Protein AF-A0A934YD32-F1 (afdb_monomer)

pLDDT: mean 80.57, std 15.33, range [39.28, 95.81]

Sequence (82 aa):
MEAEQINGVIKNDYLLNKQIKTIEQLNMELRKIQYLINEQKPVASLNYMTPVAFENYISGLERTRQAITKCYDFNKKGVVEA

Secondary structure (DSSP, 8-state):
-HHHHHHHHIIIIIITT----SHHHHHHHHHHHHHIIIII--BGGGTTB-HHHHHHHHHTS-GGGS-------TT-------

Mean predicted aligned error: 10.71 Å

Solvent-accessible surface area (backbone atoms only — not comparable to full-atom values): 5189 Å² total; per-residue (Å²): 113,69,69,59,55,52,51,48,50,48,44,63,78,70,41,64,88,52,93,65,87,48,71,68,52,46,55,52,49,50,52,51,50,52,47,42,52,36,72,66,41,55,35,72,92,56,77,56,28,18,58,53,57,43,52,56,53,56,72,71,47,70,73,90,74,61,77,87,69,88,77,84,68,88,80,66,75,76,83,78,79,130

Foldseek 3Di:
DVVVVVVVCCCPPQVVPPPDDDPVSVVVSVVVVVCCQQPPAQDVVLVRDHVVRSVVVVVPDDPPPDDPDDDDDPPPPDPPDD

Radius of gyration: 18.12 Å; Cα contacts (8 Å, |Δi|>4): 33; chains: 1; bounding box: 48×37×35 Å

Structure (mmCIF, N/CA/C/O backbone):
data_AF-A0A934YD32-F1
#
_entry.id   AF-A0A934YD32-F1
#
loop_
_atom_site.group_PDB
_atom_site.id
_atom_site.type_symbol
_atom_site.label_atom_id
_atom_site.label_alt_id
_atom_site.label_comp_id
_atom_site.label_asym_id
_atom_site.label_entity_id
_atom_site.label_seq_id
_atom_site.pdbx_PDB_ins_code
_atom_site.Cartn_x
_atom_site.Cartn_y
_atom_site.Cartn_z
_atom_site.occupancy
_atom_site.B_iso_or_equiv
_atom_site.auth_seq_id
_atom_site.auth_comp_id
_atom_site.auth_asym_id
_atom_site.auth_atom_id
_atom_site.pdbx_PDB_model_num
ATOM 1 N N . MET A 1 1 ? 1.522 20.231 -0.448 1.00 52.56 1 MET A N 1
ATOM 2 C CA . MET A 1 1 ? 0.384 19.732 -1.255 1.00 52.56 1 MET A CA 1
ATOM 3 C C . MET A 1 1 ? 0.382 18.213 -1.360 1.00 52.56 1 MET A C 1
ATOM 5 O O . MET A 1 1 ? -0.670 17.628 -1.160 1.00 52.56 1 MET A O 1
ATOM 9 N N . GLU A 1 2 ? 1.529 17.570 -1.589 1.00 71.19 2 GLU A N 1
ATOM 10 C CA . GLU A 1 2 ? 1.622 16.112 -1.807 1.00 71.19 2 GLU A CA 1
ATOM 11 C C . GLU A 1 2 ? 1.035 15.255 -0.672 1.00 71.19 2 GLU A C 1
ATOM 13 O O . GLU A 1 2 ? 0.290 14.314 -0.933 1.00 71.19 2 GLU A O 1
ATOM 18 N N . ALA A 1 3 ? 1.280 15.623 0.591 1.00 78.12 3 ALA A N 1
ATOM 19 C CA . ALA A 1 3 ? 0.741 14.892 1.742 1.00 78.12 3 ALA A CA 1
ATOM 20 C C . ALA A 1 3 ? -0.799 14.903 1.803 1.00 78.12 3 ALA A C 1
ATOM 22 O O . ALA A 1 3 ? -1.410 13.904 2.172 1.00 78.12 3 ALA A O 1
ATOM 23 N N . GLU A 1 4 ? -1.435 16.010 1.413 1.00 83.06 4 GLU A N 1
ATOM 24 C CA . GLU A 1 4 ? -2.896 16.129 1.446 1.00 83.06 4 GLU A CA 1
ATOM 25 C C . GLU A 1 4 ? -3.543 15.261 0.366 1.00 83.06 4 GLU A C 1
ATOM 27 O O . GLU A 1 4 ? -4.533 14.576 0.613 1.00 83.06 4 GLU A O 1
ATOM 32 N N . GLN A 1 5 ? -2.930 15.217 -0.818 1.00 85.62 5 GLN A N 1
ATOM 33 C CA . GLN A 1 5 ? -3.389 14.369 -1.910 1.00 85.62 5 GLN A CA 1
ATOM 34 C C . GLN A 1 5 ? -3.274 12.882 -1.555 1.00 85.62 5 GLN A C 1
ATOM 36 O O . GLN A 1 5 ? -4.224 12.126 -1.758 1.00 85.62 5 GLN A O 1
ATOM 41 N N . ILE A 1 6 ? -2.148 12.472 -0.962 1.00 84.25 6 ILE A N 1
ATOM 42 C CA . ILE A 1 6 ? -1.948 11.099 -0.478 1.00 84.25 6 ILE A CA 1
ATOM 43 C C . ILE A 1 6 ? -2.98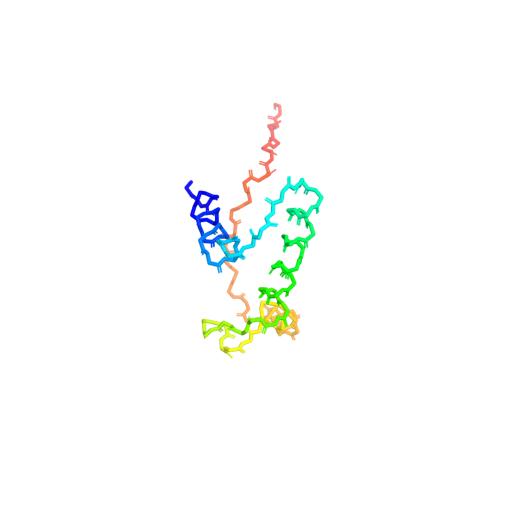8 10.753 0.593 1.00 84.25 6 ILE A C 1
ATOM 45 O O . ILE A 1 6 ? -3.617 9.696 0.527 1.00 84.25 6 ILE A O 1
ATOM 49 N N . ASN A 1 7 ? -3.230 11.658 1.544 1.00 85.69 7 ASN A N 1
ATOM 50 C CA . ASN A 1 7 ? -4.257 11.468 2.566 1.00 85.69 7 ASN A CA 1
ATOM 51 C C . ASN A 1 7 ? -5.657 11.318 1.959 1.00 85.69 7 ASN A C 1
ATOM 53 O O . ASN A 1 7 ? -6.429 10.479 2.424 1.00 85.69 7 ASN A O 1
ATOM 57 N N . GLY A 1 8 ? -5.978 12.095 0.922 1.00 88.44 8 GLY A N 1
ATOM 58 C CA . GLY A 1 8 ? -7.229 11.975 0.177 1.00 88.44 8 GLY A CA 1
ATOM 59 C C . GLY A 1 8 ? -7.404 10.589 -0.445 1.00 88.44 8 GLY A C 1
ATOM 60 O O . GLY A 1 8 ? -8.428 9.946 -0.222 1.00 88.44 8 GLY A O 1
ATOM 61 N N . VAL A 1 9 ? -6.383 10.090 -1.148 1.00 89.38 9 VAL A N 1
ATOM 62 C CA . VAL A 1 9 ? -6.396 8.750 -1.766 1.00 89.38 9 VAL A CA 1
ATOM 63 C C . VAL A 1 9 ? -6.557 7.655 -0.710 1.00 89.38 9 VAL A C 1
ATOM 65 O O . VAL A 1 9 ? -7.416 6.786 -0.841 1.00 89.38 9 VAL A O 1
ATOM 68 N N . ILE A 1 10 ? -5.778 7.703 0.375 1.00 88.56 10 ILE A N 1
ATOM 69 C CA . ILE A 1 10 ? -5.838 6.682 1.433 1.00 88.56 10 ILE A CA 1
ATOM 70 C C . ILE A 1 10 ? -7.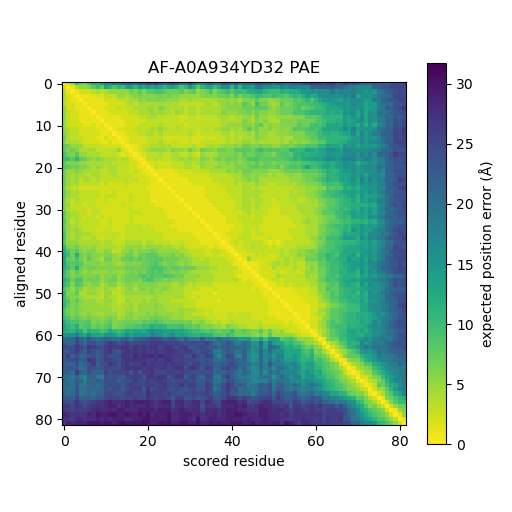231 6.643 2.072 1.00 88.56 10 ILE A C 1
ATOM 72 O O . ILE A 1 10 ? -7.802 5.564 2.254 1.00 88.56 10 ILE A O 1
ATOM 76 N N . LYS A 1 11 ? -7.802 7.809 2.394 1.00 88.69 11 LYS A N 1
ATOM 77 C CA . LYS A 1 11 ? -9.126 7.894 3.023 1.00 88.69 11 LYS A CA 1
ATOM 78 C C . LYS A 1 11 ? -10.232 7.394 2.095 1.00 88.69 11 LYS A C 1
ATOM 80 O O . LYS A 1 11 ? -11.044 6.578 2.525 1.00 88.69 11 LYS A O 1
ATOM 85 N N . ASN A 1 12 ? -10.241 7.845 0.844 1.00 91.88 12 ASN A N 1
ATOM 86 C CA . ASN A 1 12 ? -11.346 7.594 -0.081 1.00 91.88 12 ASN A CA 1
ATOM 87 C C . ASN A 1 12 ? -11.307 6.191 -0.694 1.00 91.88 12 ASN A C 1
ATOM 89 O O . ASN A 1 12 ? -12.341 5.536 -0.781 1.00 91.88 12 ASN A O 1
ATOM 93 N N . ASP A 1 13 ? -10.127 5.703 -1.070 1.00 88.81 13 ASP A N 1
ATOM 94 C CA . ASP A 1 13 ? -10.032 4.466 -1.852 1.00 88.81 13 ASP A CA 1
ATOM 95 C C . ASP A 1 13 ? -9.837 3.230 -0.967 1.00 88.81 13 ASP A C 1
ATOM 97 O O . ASP A 1 13 ? -10.236 2.124 -1.338 1.00 88.81 13 ASP A O 1
ATOM 101 N N . TYR A 1 14 ? -9.224 3.396 0.211 1.00 89.69 14 TYR A N 1
ATOM 102 C CA . TYR A 1 14 ? -8.794 2.268 1.043 1.00 89.69 14 TYR A CA 1
ATOM 103 C C . TYR A 1 14 ? -9.474 2.208 2.413 1.00 89.69 14 TYR A C 1
ATOM 105 O O . TYR A 1 14 ? -9.732 1.108 2.912 1.00 89.69 14 TYR A O 1
ATOM 113 N N . LEU A 1 15 ? -9.781 3.357 3.025 1.00 91.50 15 LEU A N 1
ATOM 114 C CA . LEU A 1 15 ? -10.390 3.415 4.360 1.00 91.50 15 LEU A CA 1
ATOM 115 C C . LEU A 1 15 ? -11.910 3.637 4.348 1.00 91.50 15 LEU A C 1
ATOM 117 O O . LEU A 1 15 ? -12.546 3.337 5.353 1.00 91.50 15 LEU A O 1
ATOM 121 N N . LEU A 1 16 ? -12.503 4.089 3.236 1.00 89.06 16 LEU A N 1
ATOM 122 C CA . LEU A 1 16 ? -13.922 4.473 3.149 1.00 89.06 16 LEU A CA 1
ATOM 123 C C . LEU A 1 16 ? -14.886 3.397 3.673 1.00 89.06 16 LEU A C 1
ATOM 125 O O . LEU A 1 16 ? -15.825 3.702 4.401 1.00 89.06 16 LEU A O 1
ATOM 129 N N . ASN A 1 17 ? -14.624 2.131 3.345 1.00 86.75 17 ASN A N 1
ATOM 130 C CA . ASN A 1 17 ? -15.480 1.003 3.725 1.00 86.75 17 ASN A CA 1
ATOM 131 C C . ASN A 1 17 ? -15.004 0.272 4.994 1.00 86.75 17 ASN A C 1
ATOM 133 O O . ASN A 1 17 ? -15.504 -0.807 5.319 1.00 86.75 17 ASN A O 1
ATOM 137 N N . LYS A 1 18 ? -14.011 0.810 5.711 1.00 85.94 18 LYS A N 1
ATOM 138 C CA . LYS A 1 18 ? -13.458 0.191 6.919 1.00 85.94 18 LYS A CA 1
ATOM 139 C C . LYS A 1 18 ? -14.154 0.765 8.151 1.00 85.94 18 LYS A C 1
ATOM 141 O O . LYS A 1 18 ? -14.068 1.956 8.426 1.00 85.94 18 LYS A O 1
ATOM 146 N N . GLN A 1 19 ? -14.811 -0.088 8.937 1.00 88.00 19 GLN A N 1
ATOM 147 C CA . GLN A 1 19 ? -15.368 0.312 10.235 1.00 88.00 19 GLN A CA 1
ATOM 148 C C . GLN A 1 19 ? -14.256 0.406 11.286 1.00 88.00 19 GLN A C 1
ATOM 150 O O . GLN A 1 19 ? -14.052 -0.511 12.079 1.00 88.00 19 GLN A O 1
ATOM 155 N N . ILE A 1 20 ? -13.523 1.515 11.273 1.00 90.75 20 ILE A N 1
ATOM 156 C CA . ILE A 1 20 ? -12.427 1.781 12.206 1.00 90.75 20 ILE A CA 1
ATOM 157 C C . ILE A 1 20 ? -12.975 2.570 13.392 1.00 90.75 20 ILE A C 1
ATOM 159 O O . ILE A 1 20 ? -13.524 3.655 13.220 1.00 90.75 20 ILE A O 1
ATOM 163 N N . LYS A 1 21 ? -12.835 2.016 14.597 1.00 93.44 21 LYS A N 1
ATOM 164 C CA . LYS A 1 21 ? -13.344 2.614 15.842 1.00 93.44 21 LYS A CA 1
ATOM 165 C C . LYS A 1 21 ? -12.236 2.985 16.825 1.00 93.44 21 LYS A C 1
ATOM 167 O O . LYS A 1 21 ? -12.490 3.750 17.749 1.00 93.44 21 LYS A O 1
ATOM 172 N N . THR A 1 22 ? -11.025 2.456 16.638 1.00 95.81 22 THR A N 1
ATOM 173 C CA . THR A 1 22 ? -9.872 2.727 17.509 1.00 95.81 22 THR A CA 1
ATOM 174 C C . THR A 1 22 ? -8.602 3.014 16.708 1.00 95.81 22 THR A C 1
ATOM 176 O O . THR A 1 22 ? -8.493 2.669 15.526 1.00 95.81 22 THR A O 1
ATOM 179 N N . ILE A 1 23 ? -7.620 3.639 17.360 1.00 94.69 23 ILE A N 1
ATOM 180 C CA . ILE A 1 23 ? -6.326 3.981 16.752 1.00 94.69 23 ILE A CA 1
ATOM 181 C C . ILE A 1 23 ? -5.539 2.712 16.392 1.00 94.69 23 ILE A C 1
ATOM 183 O O . ILE A 1 23 ? -4.871 2.658 15.361 1.00 94.69 23 ILE A O 1
ATOM 187 N N . GLU A 1 24 ? -5.647 1.657 17.194 1.00 95.12 24 GLU A N 1
ATOM 188 C CA . GLU A 1 24 ? -4.992 0.371 16.942 1.00 95.12 24 GLU A CA 1
ATOM 189 C C . GLU A 1 24 ? -5.533 -0.278 15.664 1.00 95.12 24 GLU A C 1
ATOM 191 O O . GLU A 1 24 ? -4.758 -0.767 14.841 1.00 95.12 24 GLU A O 1
ATOM 196 N N . GLN A 1 25 ? -6.855 -0.227 15.461 1.00 93.19 25 GLN A N 1
ATOM 197 C CA . GLN A 1 25 ? -7.494 -0.713 14.236 1.00 93.19 25 GLN A CA 1
ATOM 198 C C . GLN A 1 25 ? -7.046 0.094 13.018 1.00 93.19 25 GLN A C 1
ATOM 200 O O . GLN A 1 25 ? -6.741 -0.495 11.982 1.00 93.19 25 GLN A O 1
ATOM 205 N N . LEU A 1 26 ? -6.946 1.422 13.153 1.00 93.88 26 LEU A N 1
ATOM 206 C CA . LEU A 1 26 ? -6.435 2.284 12.089 1.00 93.88 26 LEU A CA 1
ATOM 207 C C . LEU A 1 26 ? -5.011 1.883 11.700 1.00 93.88 26 LEU A C 1
ATOM 209 O O . LEU A 1 26 ? -4.745 1.616 10.533 1.00 93.88 26 LEU A O 1
ATOM 213 N N . ASN A 1 27 ? -4.109 1.780 12.676 1.00 94.94 27 ASN A N 1
ATOM 214 C CA . ASN A 1 27 ? -2.716 1.411 12.436 1.00 94.94 27 ASN A CA 1
ATOM 215 C C . ASN A 1 27 ? -2.584 0.021 11.801 1.00 94.94 27 ASN A C 1
ATOM 217 O O . ASN A 1 27 ? -1.747 -0.182 10.920 1.00 94.94 27 ASN A O 1
ATOM 221 N N . MET A 1 28 ? -3.417 -0.936 12.214 1.00 94.56 28 MET A N 1
ATOM 222 C CA . MET A 1 28 ? -3.444 -2.265 11.611 1.00 94.56 28 MET A CA 1
ATOM 223 C C . MET A 1 28 ? -3.898 -2.217 10.146 1.00 94.56 28 MET A C 1
ATOM 225 O O . MET A 1 28 ? -3.250 -2.822 9.291 1.00 94.56 28 MET A O 1
ATOM 229 N N . GLU A 1 29 ? -4.983 -1.506 9.834 1.00 93.81 29 GLU A N 1
ATOM 230 C CA . GLU A 1 29 ? -5.459 -1.377 8.452 1.00 93.81 29 GLU A CA 1
ATOM 231 C C . GLU A 1 29 ? -4.465 -0.600 7.580 1.00 93.81 29 GLU A C 1
ATOM 233 O O . GLU A 1 29 ? -4.211 -1.011 6.451 1.00 93.81 29 GLU A O 1
ATOM 238 N N . LEU A 1 30 ? -3.818 0.444 8.107 1.00 93.50 30 LEU A N 1
ATOM 239 C CA . LEU A 1 30 ? -2.766 1.176 7.394 1.00 93.50 30 LEU A CA 1
ATOM 240 C C . LEU A 1 30 ? -1.583 0.272 7.026 1.00 93.50 30 LEU A C 1
ATOM 242 O O . LEU A 1 30 ? -1.121 0.318 5.888 1.00 93.50 30 LEU A O 1
ATOM 246 N N . ARG A 1 31 ? -1.139 -0.609 7.934 1.00 93.94 31 ARG A N 1
ATOM 247 C CA . ARG A 1 31 ? -0.098 -1.610 7.625 1.00 93.94 31 ARG A CA 1
ATOM 248 C C . ARG A 1 31 ? -0.531 -2.566 6.513 1.00 93.94 31 ARG A C 1
ATOM 250 O O . ARG A 1 31 ? 0.263 -2.879 5.630 1.00 93.94 31 ARG A O 1
ATOM 257 N N . LYS A 1 32 ? -1.793 -3.010 6.520 1.00 93.44 32 LYS A N 1
ATOM 258 C CA . LYS A 1 32 ? -2.338 -3.866 5.451 1.00 93.44 32 LYS A CA 1
ATOM 259 C C . LYS A 1 32 ? -2.387 -3.136 4.111 1.00 93.44 32 LYS A C 1
ATOM 261 O O . LYS A 1 32 ? -2.047 -3.726 3.092 1.00 93.44 32 LYS A O 1
ATOM 266 N N . ILE A 1 33 ? -2.789 -1.867 4.110 1.00 92.00 33 ILE A N 1
ATOM 267 C CA . ILE A 1 33 ? -2.844 -1.033 2.902 1.00 92.00 33 ILE A CA 1
ATOM 268 C C . ILE A 1 33 ? -1.438 -0.804 2.344 1.00 92.00 33 ILE A C 1
ATOM 270 O O . ILE A 1 33 ? -1.238 -0.945 1.141 1.00 92.00 33 ILE A O 1
ATOM 274 N N . GLN A 1 34 ? -0.460 -0.522 3.207 1.00 91.69 34 GLN A N 1
ATOM 275 C CA . GLN A 1 34 ? 0.941 -0.393 2.811 1.00 91.69 34 GLN A CA 1
ATOM 276 C C . GLN A 1 34 ? 1.439 -1.666 2.117 1.00 91.69 34 GLN A C 1
ATOM 278 O O . GLN A 1 34 ? 1.993 -1.591 1.023 1.00 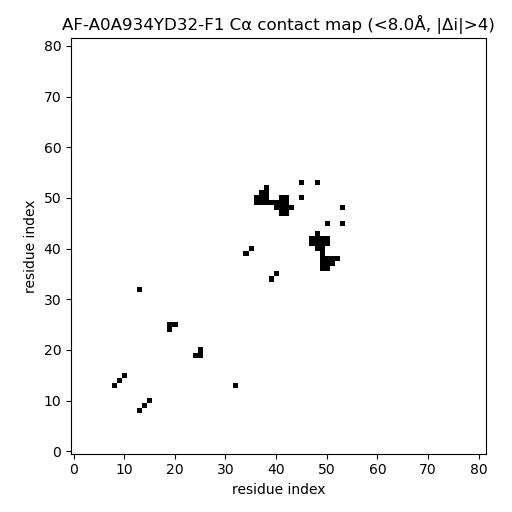91.69 34 GLN A O 1
ATOM 283 N N . TYR A 1 35 ? 1.188 -2.832 2.715 1.00 94.12 35 TYR A N 1
ATOM 284 C CA . TYR A 1 35 ? 1.550 -4.117 2.119 1.00 94.12 35 TYR A CA 1
ATOM 285 C C . TYR A 1 35 ? 0.837 -4.352 0.777 1.00 94.12 35 TYR A C 1
ATOM 287 O O . TYR A 1 35 ? 1.477 -4.689 -0.213 1.00 94.12 35 TYR A O 1
ATOM 295 N N . LEU A 1 36 ? -0.472 -4.097 0.706 1.00 92.31 36 LEU A N 1
ATOM 296 C CA . LEU A 1 36 ? -1.261 -4.230 -0.521 1.00 92.31 36 LEU A CA 1
ATOM 297 C C . LEU A 1 36 ? -0.687 -3.384 -1.669 1.00 92.31 36 LEU A C 1
ATOM 299 O O . LEU A 1 36 ? -0.544 -3.877 -2.785 1.00 92.31 36 LEU A O 1
ATOM 303 N N . ILE A 1 37 ? -0.369 -2.116 -1.409 1.00 89.69 37 ILE A N 1
ATOM 304 C CA . ILE A 1 37 ? 0.133 -1.196 -2.436 1.00 89.69 37 ILE A CA 1
ATOM 305 C C . ILE A 1 37 ? 1.542 -1.594 -2.881 1.00 89.69 37 ILE A C 1
ATOM 307 O O . ILE A 1 37 ? 1.808 -1.629 -4.079 1.00 89.69 37 ILE A O 1
ATOM 311 N N . ASN A 1 38 ? 2.427 -1.910 -1.936 1.00 89.88 38 ASN A N 1
ATOM 312 C CA . ASN A 1 38 ? 3.837 -2.145 -2.238 1.00 89.88 38 ASN A CA 1
ATOM 313 C C . ASN A 1 38 ? 4.093 -3.523 -2.859 1.00 89.88 38 ASN A C 1
ATOM 315 O O . ASN A 1 38 ? 4.935 -3.646 -3.748 1.00 89.88 38 ASN A O 1
ATOM 319 N N . GLU A 1 39 ? 3.372 -4.545 -2.399 1.00 92.56 39 GLU A N 1
ATOM 320 C CA . GLU A 1 39 ? 3.705 -5.950 -2.663 1.00 92.56 39 GLU A CA 1
ATOM 321 C C . GLU A 1 39 ? 2.680 -6.660 -3.546 1.00 92.56 39 GLU A C 1
ATOM 323 O O . GLU A 1 39 ? 3.009 -7.665 -4.169 1.00 92.56 39 GLU A O 1
ATOM 328 N N . GLN A 1 40 ? 1.436 -6.173 -3.616 1.00 90.00 40 GLN A N 1
ATOM 329 C CA . GLN A 1 40 ? 0.356 -6.899 -4.297 1.00 90.00 40 GLN A CA 1
ATOM 330 C C . G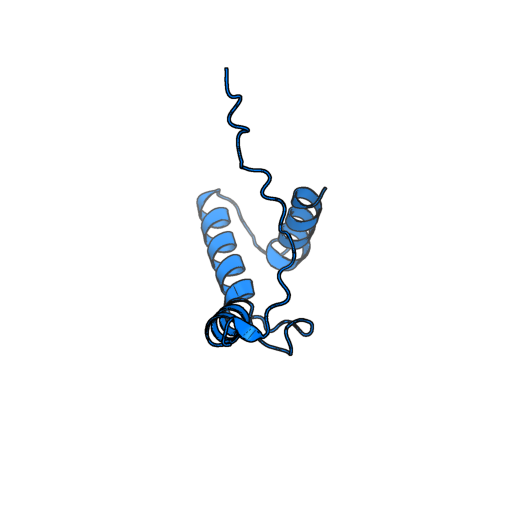LN A 1 40 ? -0.249 -6.160 -5.484 1.00 90.00 40 GLN A C 1
ATOM 332 O O . GLN A 1 40 ? -0.715 -6.815 -6.413 1.00 90.00 40 GLN A O 1
ATOM 337 N N . LYS A 1 41 ? -0.291 -4.822 -5.475 1.00 88.12 41 LYS A N 1
ATOM 338 C CA . LYS A 1 41 ? -0.883 -4.050 -6.571 1.00 88.12 41 LYS A CA 1
ATOM 339 C C . LYS A 1 41 ? 0.151 -3.754 -7.661 1.00 88.12 41 LYS A C 1
ATOM 341 O O . LYS A 1 41 ? 1.016 -2.903 -7.455 1.00 88.12 41 LYS A O 1
ATOM 346 N N . PRO A 1 42 ? 0.047 -4.392 -8.840 1.00 87.25 42 PRO A N 1
ATOM 347 C CA . PRO A 1 42 ? 0.836 -3.991 -9.990 1.00 87.25 42 PRO A CA 1
ATOM 348 C C . PRO A 1 42 ? 0.358 -2.634 -10.503 1.00 87.25 42 PRO A C 1
ATOM 350 O O . PRO A 1 42 ? -0.846 -2.368 -10.582 1.00 87.25 42 PRO A O 1
ATOM 353 N N . VAL A 1 43 ? 1.301 -1.776 -10.879 1.00 88.06 43 VAL A N 1
ATOM 354 C CA . VAL A 1 43 ? 1.000 -0.439 -11.394 1.00 88.06 43 VAL A CA 1
ATOM 355 C C . VAL A 1 43 ? 1.323 -0.402 -12.881 1.00 88.06 43 VAL A C 1
ATOM 357 O O . VAL A 1 43 ? 2.428 -0.747 -13.295 1.00 88.06 43 VAL A O 1
ATOM 360 N N . ALA A 1 44 ? 0.369 0.040 -13.701 1.00 85.12 44 ALA A N 1
ATOM 361 C CA . ALA A 1 44 ? 0.549 0.103 -15.152 1.00 85.12 44 ALA A CA 1
ATOM 362 C C . ALA A 1 44 ? 1.757 0.972 -15.555 1.00 85.12 44 ALA A C 1
ATOM 364 O O . ALA A 1 44 ? 2.499 0.613 -16.464 1.00 85.12 44 ALA A O 1
ATOM 365 N N . SER A 1 45 ? 2.008 2.069 -14.831 1.00 86.44 45 SER A N 1
ATOM 366 C CA . SER A 1 45 ? 3.176 2.933 -15.055 1.00 86.44 45 SER A CA 1
ATOM 367 C C . SER A 1 45 ? 4.517 2.256 -14.751 1.00 86.44 45 SER A C 1
ATOM 369 O O . SER A 1 45 ? 5.538 2.691 -15.274 1.00 86.44 45 SER A O 1
ATOM 371 N N . LEU A 1 46 ? 4.523 1.185 -13.953 1.00 87.69 46 LEU A N 1
ATOM 372 C CA . LEU A 1 46 ? 5.702 0.378 -13.628 1.00 87.69 46 LEU A CA 1
ATOM 373 C C . LEU A 1 46 ? 5.764 -0.900 -14.475 1.00 87.69 46 LEU A C 1
ATOM 375 O O . LEU A 1 46 ? 6.269 -1.923 -14.023 1.00 87.69 46 LEU A O 1
ATOM 379 N N . ASN A 1 47 ? 5.205 -0.875 -15.689 1.00 88.88 47 ASN A N 1
ATOM 380 C CA . ASN A 1 47 ? 5.115 -2.044 -16.568 1.00 88.88 47 ASN A CA 1
ATOM 381 C C . ASN A 1 47 ? 4.410 -3.242 -15.897 1.00 88.88 47 ASN A C 1
ATOM 383 O O . ASN A 1 47 ? 4.844 -4.386 -16.018 1.00 88.88 47 ASN A O 1
ATOM 387 N N . TYR A 1 48 ? 3.337 -2.962 -15.149 1.00 89.75 48 TYR A N 1
ATOM 388 C CA . TYR A 1 48 ? 2.575 -3.950 -14.375 1.00 89.75 48 TYR A CA 1
ATOM 389 C C . TYR A 1 48 ? 3.397 -4.692 -13.309 1.00 89.75 48 TYR A C 1
ATOM 391 O O . TYR A 1 48 ? 3.009 -5.770 -12.864 1.00 89.75 48 TYR A O 1
ATOM 399 N N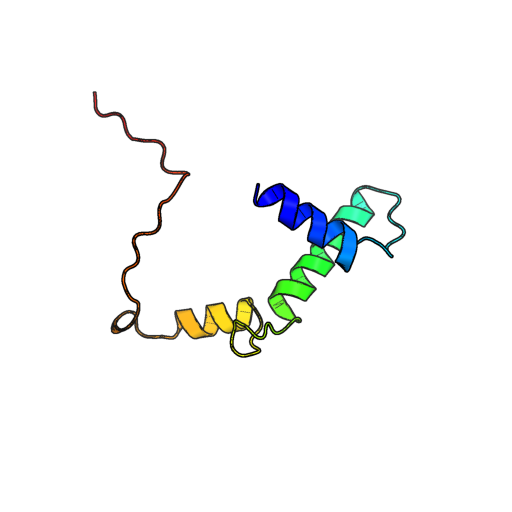 . MET A 1 49 ? 4.504 -4.105 -12.855 1.00 88.94 49 MET A N 1
ATOM 400 C CA . MET A 1 49 ? 5.225 -4.566 -11.672 1.00 88.94 49 MET A CA 1
ATOM 401 C C . MET A 1 49 ? 4.654 -3.917 -10.410 1.00 88.94 49 MET A C 1
ATOM 403 O O . MET A 1 49 ? 4.056 -2.836 -10.452 1.00 88.94 49 MET A O 1
ATOM 407 N N . THR A 1 50 ? 4.841 -4.583 -9.273 1.00 93.00 50 THR A N 1
ATOM 408 C CA . THR A 1 50 ? 4.620 -3.962 -7.964 1.00 93.00 50 THR A CA 1
ATOM 409 C C . THR A 1 50 ? 5.780 -3.015 -7.651 1.00 93.00 50 THR A C 1
ATOM 411 O O . THR A 1 50 ? 6.878 -3.213 -8.182 1.00 93.00 50 THR A O 1
ATOM 414 N N . PRO A 1 51 ? 5.580 -1.988 -6.807 1.00 92.25 51 PRO A N 1
ATOM 415 C CA . PRO A 1 51 ? 6.658 -1.087 -6.406 1.00 92.25 51 PRO A CA 1
ATOM 416 C C . PRO A 1 51 ? 7.922 -1.818 -5.929 1.00 92.25 51 PRO A C 1
ATOM 418 O O . PRO A 1 51 ? 9.013 -1.502 -6.398 1.00 92.25 51 PRO A O 1
ATOM 421 N N . VAL A 1 52 ? 7.774 -2.851 -5.090 1.00 92.69 52 VAL A N 1
ATOM 422 C CA . VAL A 1 52 ? 8.913 -3.653 -4.605 1.00 92.69 52 VAL A CA 1
ATOM 423 C C . VAL A 1 52 ? 9.570 -4.454 -5.729 1.00 92.69 52 VAL A C 1
ATOM 425 O O . VAL A 1 52 ? 10.795 -4.483 -5.840 1.00 92.69 52 VAL A O 1
ATOM 428 N N . ALA A 1 53 ? 8.783 -5.084 -6.606 1.00 89.31 53 ALA A N 1
ATOM 429 C CA . ALA A 1 53 ? 9.335 -5.823 -7.741 1.00 89.31 53 ALA A CA 1
ATOM 430 C C . ALA A 1 53 ? 10.110 -4.903 -8.697 1.00 89.31 53 ALA A C 1
ATOM 432 O O . ALA A 1 53 ? 11.168 -5.276 -9.200 1.00 89.31 53 ALA A O 1
ATOM 433 N N . PHE A 1 54 ? 9.608 -3.688 -8.912 1.00 90.62 54 PHE A N 1
ATOM 434 C CA . PHE A 1 54 ? 10.260 -2.685 -9.742 1.00 90.62 54 PHE A CA 1
ATOM 435 C C . PHE A 1 54 ? 11.560 -2.167 -9.116 1.00 90.62 54 PHE A C 1
ATOM 437 O O . PHE A 1 54 ? 12.565 -2.040 -9.814 1.00 90.62 54 PHE A O 1
ATOM 444 N N . GLU A 1 55 ? 11.576 -1.918 -7.806 1.00 89.62 55 GLU A N 1
ATOM 445 C CA . GLU A 1 55 ? 12.789 -1.523 -7.081 1.00 89.62 55 GLU A CA 1
ATOM 446 C C . GLU A 1 55 ? 13.875 -2.605 -7.176 1.00 89.62 55 GLU A C 1
ATOM 448 O O . GLU A 1 55 ? 15.024 -2.307 -7.510 1.00 89.62 55 GLU A O 1
ATOM 453 N N . ASN A 1 56 ? 13.498 -3.872 -6.985 1.00 89.19 56 ASN A N 1
ATOM 454 C CA . ASN A 1 56 ? 14.397 -5.016 -7.152 1.00 89.19 56 ASN A CA 1
ATOM 455 C C . ASN A 1 56 ? 14.897 -5.167 -8.596 1.00 89.19 56 ASN A C 1
AT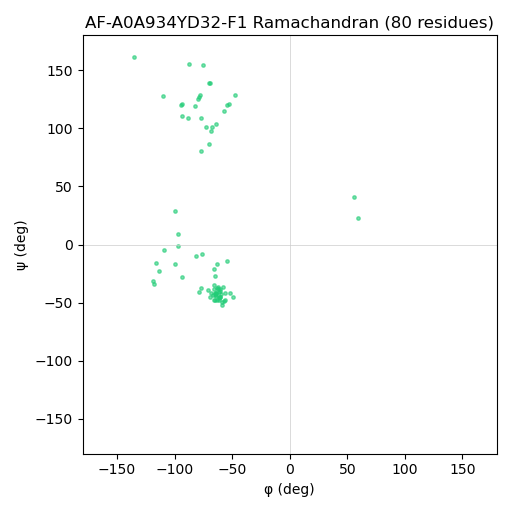OM 457 O O . ASN A 1 56 ? 16.055 -5.510 -8.825 1.00 89.19 56 ASN A O 1
ATOM 461 N N . TYR A 1 57 ? 14.041 -4.895 -9.582 1.00 88.19 57 TYR A N 1
ATOM 462 C CA . TYR A 1 57 ? 14.438 -4.888 -10.986 1.00 88.19 57 TYR A CA 1
ATOM 463 C C . TYR A 1 57 ? 15.477 -3.795 -11.266 1.00 88.19 57 TYR A C 1
ATOM 465 O O . TYR A 1 57 ? 16.510 -4.078 -11.867 1.00 88.19 57 TYR A O 1
ATOM 473 N N . ILE A 1 58 ? 15.245 -2.565 -10.794 1.00 86.69 58 ILE A N 1
ATOM 474 C CA . ILE A 1 58 ? 16.178 -1.444 -10.978 1.00 86.69 58 ILE A CA 1
ATOM 475 C C . ILE A 1 58 ? 17.507 -1.689 -10.270 1.00 86.69 58 ILE A C 1
ATOM 477 O O . ILE A 1 58 ? 18.552 -1.359 -10.832 1.00 86.69 58 ILE A O 1
ATOM 481 N N . SER A 1 59 ? 17.489 -2.235 -9.053 1.00 83.69 59 SER A N 1
ATOM 482 C CA . SER A 1 59 ? 18.710 -2.460 -8.273 1.00 83.69 59 SER A CA 1
ATOM 483 C C . SER A 1 59 ? 19.645 -3.489 -8.919 1.00 83.69 59 SER A C 1
ATOM 485 O O . SER A 1 59 ? 20.860 -3.388 -8.756 1.00 83.69 59 SER A O 1
ATOM 487 N N . GLY A 1 60 ? 19.096 -4.424 -9.702 1.00 79.75 60 GLY A N 1
ATOM 488 C CA . GLY A 1 60 ? 19.853 -5.388 -10.503 1.00 79.75 60 GLY A CA 1
ATOM 489 C C . GLY A 1 60 ? 20.375 -4.856 -11.845 1.00 79.75 60 GLY A C 1
ATOM 490 O O . GLY A 1 60 ? 21.174 -5.533 -12.491 1.00 79.75 60 GLY A O 1
ATOM 491 N N . LEU A 1 61 ? 19.953 -3.666 -12.291 1.00 80.31 61 LEU A N 1
ATOM 492 C CA . LEU A 1 61 ? 20.496 -3.044 -13.500 1.00 80.31 61 LEU A CA 1
ATOM 493 C C . LEU A 1 61 ? 21.855 -2.401 -13.190 1.00 80.31 61 LEU A C 1
ATOM 495 O O . LEU A 1 61 ? 21.976 -1.564 -12.296 1.00 80.31 61 LEU A O 1
ATOM 499 N N . GLU A 1 62 ? 22.877 -2.747 -13.973 1.00 66.06 62 GLU A N 1
ATOM 500 C CA . GLU A 1 62 ? 24.186 -2.086 -13.952 1.00 66.06 62 GLU A CA 1
ATOM 501 C C . GLU A 1 62 ? 24.024 -0.549 -13.996 1.00 66.06 62 GLU A C 1
ATOM 503 O O . GLU A 1 62 ? 23.356 -0.003 -14.883 1.00 66.06 62 GLU A O 1
ATOM 508 N N . ARG A 1 63 ? 24.667 0.171 -13.057 1.00 61.41 63 ARG A N 1
ATOM 509 C CA . ARG A 1 63 ? 24.593 1.648 -12.910 1.00 61.41 63 ARG A CA 1
ATOM 510 C C . ARG A 1 63 ? 24.950 2.429 -14.182 1.00 61.41 63 ARG A C 1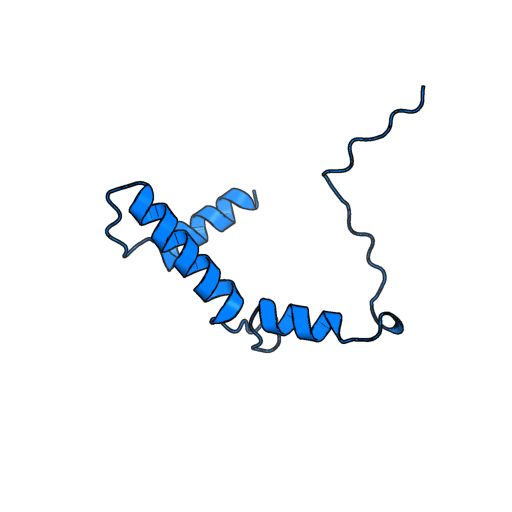
ATOM 512 O O . ARG A 1 63 ? 24.673 3.621 -14.268 1.00 61.41 63 ARG A O 1
ATOM 519 N N . THR A 1 64 ? 25.554 1.777 -15.171 1.00 56.25 64 THR A N 1
ATOM 520 C CA . THR A 1 64 ? 26.050 2.361 -16.422 1.00 56.25 64 THR A CA 1
ATOM 521 C C . THR A 1 64 ? 24.960 2.965 -17.315 1.00 56.25 64 THR A C 1
ATOM 523 O O . THR A 1 64 ? 25.284 3.776 -18.178 1.00 56.25 64 THR A O 1
ATOM 526 N N . ARG A 1 65 ? 23.675 2.634 -17.107 1.00 55.88 65 ARG A N 1
ATOM 527 C CA . ARG A 1 65 ? 22.537 3.211 -17.860 1.00 55.88 65 ARG A CA 1
ATOM 528 C C . ARG A 1 65 ? 21.648 4.169 -17.069 1.00 55.88 65 ARG A C 1
ATOM 530 O O . ARG A 1 65 ? 20.721 4.736 -17.645 1.00 55.88 65 ARG A O 1
ATOM 537 N N . GLN A 1 66 ? 21.887 4.351 -15.773 1.00 56.34 66 GLN A N 1
ATOM 538 C CA . GLN A 1 66 ? 21.068 5.260 -14.976 1.00 56.34 66 GLN A CA 1
ATOM 539 C C . GLN A 1 66 ? 21.498 6.692 -15.297 1.00 56.34 66 GLN A C 1
ATOM 541 O O . GLN A 1 66 ? 22.600 7.114 -14.945 1.00 56.34 66 GLN A O 1
ATOM 546 N N . ALA A 1 67 ? 20.645 7.434 -16.007 1.00 58.22 67 ALA A N 1
ATOM 547 C CA . ALA A 1 67 ? 20.846 8.864 -16.183 1.00 58.22 67 ALA A CA 1
ATOM 548 C C . ALA A 1 67 ? 20.989 9.487 -14.789 1.00 58.22 67 ALA A C 1
ATOM 550 O O . ALA A 1 67 ? 20.101 9.350 -13.949 1.00 58.22 67 ALA A O 1
ATOM 551 N N . ILE A 1 68 ? 22.132 10.119 -14.528 1.00 60.38 68 ILE A N 1
ATOM 552 C CA . ILE A 1 68 ? 22.403 10.775 -13.251 1.00 60.38 68 ILE A CA 1
ATOM 553 C C . ILE A 1 68 ? 21.501 12.010 -13.186 1.00 60.38 68 ILE A C 1
ATOM 555 O O . ILE A 1 68 ? 21.875 13.105 -13.603 1.00 60.38 68 ILE A O 1
ATOM 559 N N . THR A 1 69 ? 20.276 11.836 -12.707 1.00 60.97 69 THR A N 1
ATOM 560 C CA . THR A 1 69 ? 19.386 12.948 -12.392 1.00 60.97 69 THR A CA 1
ATOM 561 C C . THR A 1 69 ? 19.803 13.497 -11.033 1.00 60.97 69 THR A C 1
ATOM 563 O O . THR A 1 69 ? 19.885 12.757 -10.054 1.00 60.97 69 THR A O 1
ATOM 566 N N . LYS A 1 70 ? 20.097 14.801 -10.951 1.00 61.03 70 LYS A N 1
ATOM 567 C CA . LYS A 1 70 ? 20.313 15.464 -9.660 1.00 61.03 70 LYS A CA 1
ATOM 568 C C . LYS A 1 70 ? 19.011 15.412 -8.861 1.00 61.03 70 LYS A C 1
ATOM 570 O O . LYS A 1 70 ? 18.093 16.181 -9.128 1.00 61.03 70 LYS A O 1
ATOM 575 N N . CYS A 1 71 ? 18.946 14.521 -7.879 1.00 52.81 71 CYS A N 1
ATOM 576 C CA . CYS A 1 71 ? 17.893 14.545 -6.875 1.00 52.81 71 CYS A CA 1
ATOM 577 C C . CYS A 1 71 ? 18.218 15.635 -5.845 1.00 52.81 71 CYS A C 1
ATOM 579 O O . CYS A 1 71 ? 19.329 15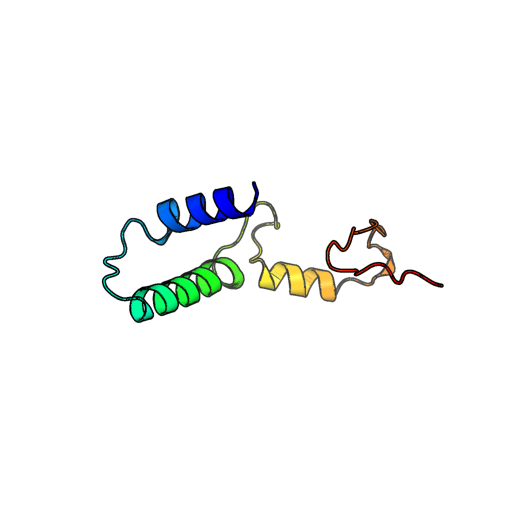.683 -5.311 1.00 52.81 71 CYS A O 1
ATOM 581 N N . TYR A 1 72 ? 17.256 16.517 -5.580 1.00 66.31 72 TYR A N 1
ATOM 582 C CA . TYR A 1 72 ? 17.350 17.480 -4.488 1.00 66.31 72 TYR A CA 1
ATOM 583 C C . TYR A 1 72 ? 16.930 16.789 -3.193 1.00 66.31 72 TYR A C 1
ATOM 585 O O . TYR A 1 72 ? 15.809 16.300 -3.081 1.00 66.31 72 TYR A O 1
ATOM 593 N N . ASP A 1 73 ? 17.845 16.732 -2.230 1.00 60.38 73 ASP A N 1
ATOM 594 C CA . ASP A 1 73 ? 17.558 16.234 -0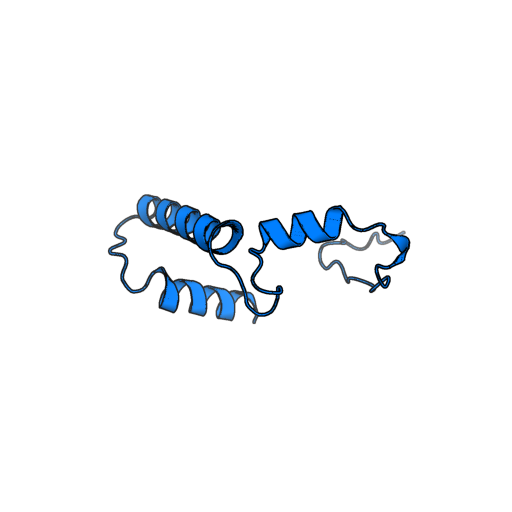.889 1.00 60.38 73 ASP A CA 1
ATOM 595 C C . ASP A 1 73 ? 17.186 17.416 0.013 1.00 60.38 73 ASP A C 1
ATOM 597 O O . ASP A 1 73 ? 18.023 18.264 0.328 1.00 60.38 73 ASP A O 1
ATOM 601 N N . PHE A 1 74 ? 15.917 17.480 0.411 1.00 67.88 74 PHE A N 1
ATOM 602 C CA . PHE A 1 74 ? 15.382 18.544 1.262 1.00 67.88 74 PHE A CA 1
ATOM 603 C C . PHE A 1 74 ? 15.774 18.390 2.741 1.00 67.88 74 PHE A C 1
ATOM 605 O O . PHE A 1 74 ? 15.537 19.304 3.528 1.00 67.88 74 PHE A O 1
ATOM 612 N N . ASN A 1 75 ? 16.394 17.267 3.129 1.00 69.00 75 ASN A N 1
ATOM 613 C CA . ASN A 1 75 ? 16.829 17.008 4.503 1.00 69.00 75 ASN A CA 1
ATOM 614 C C . ASN A 1 75 ? 18.308 17.334 4.754 1.00 69.00 75 ASN A C 1
ATOM 616 O O . ASN A 1 75 ? 18.774 17.227 5.893 1.00 69.00 75 ASN A O 1
ATOM 620 N N . LYS A 1 76 ? 19.060 17.777 3.737 1.00 63.78 76 LYS A N 1
ATOM 621 C CA . LYS A 1 76 ? 20.402 18.323 3.964 1.00 63.78 76 LYS A CA 1
ATOM 622 C C . LYS A 1 76 ? 20.292 19.654 4.704 1.00 63.78 76 LYS A C 1
ATOM 624 O O . LYS A 1 76 ? 20.105 20.705 4.098 1.00 63.78 76 LYS A O 1
ATOM 629 N N . LYS A 1 77 ? 20.465 19.616 6.029 1.00 52.91 77 LYS A N 1
ATOM 630 C CA . LYS A 1 77 ? 20.826 20.809 6.801 1.00 52.91 77 LYS A CA 1
ATOM 631 C C . LYS A 1 77 ? 22.124 21.347 6.209 1.00 52.91 77 LYS A C 1
ATOM 633 O O . LYS A 1 77 ? 23.139 20.654 6.233 1.00 52.91 77 LYS A O 1
ATOM 638 N N . GLY A 1 78 ? 22.062 22.543 5.629 1.00 52.03 78 GLY A N 1
ATOM 639 C CA . GLY A 1 78 ? 23.240 23.231 5.122 1.00 52.03 78 GLY A CA 1
ATOM 640 C C . GLY A 1 78 ? 24.283 23.304 6.229 1.00 52.03 78 GLY A C 1
ATOM 641 O O . GLY A 1 78 ? 24.011 23.832 7.307 1.00 52.03 78 GLY A O 1
ATOM 642 N N . VAL A 1 79 ? 25.454 22.727 5.976 1.00 49.88 79 VAL A N 1
ATOM 643 C CA . VAL A 1 79 ? 26.640 23.030 6.766 1.00 49.88 79 VAL A CA 1
ATOM 644 C C . VAL A 1 79 ? 26.968 24.479 6.425 1.00 49.88 79 VAL A C 1
ATOM 646 O O . VAL A 1 79 ? 27.437 24.774 5.331 1.00 49.88 79 VAL A O 1
ATOM 649 N N . VAL A 1 80 ? 26.595 25.389 7.319 1.00 48.38 80 VAL A N 1
ATOM 650 C CA . VAL A 1 80 ? 27.129 26.748 7.331 1.00 48.38 80 VAL A CA 1
ATOM 651 C C . VAL A 1 80 ? 28.564 26.631 7.836 1.00 48.38 80 VAL A C 1
ATOM 653 O O . VAL A 1 80 ? 28.789 26.391 9.020 1.00 48.38 80 VAL A O 1
ATOM 656 N N . GLU A 1 81 ? 29.526 26.682 6.917 1.00 41.59 81 GLU A N 1
ATOM 657 C CA . GLU A 1 81 ? 30.925 26.909 7.279 1.00 41.59 81 GLU A CA 1
ATOM 658 C C . GLU A 1 81 ? 31.081 28.360 7.761 1.00 41.59 81 GLU A C 1
ATOM 660 O O . GLU A 1 81 ? 30.413 29.265 7.254 1.00 41.59 81 GLU A O 1
ATOM 665 N N . ALA A 1 82 ? 31.875 28.501 8.824 1.00 39.28 82 ALA A N 1
ATOM 666 C CA . ALA A 1 82 ? 32.015 29.672 9.687 1.00 39.28 82 ALA A CA 1
ATOM 667 C C . ALA A 1 82 ? 32.756 30.852 9.044 1.00 39.28 82 ALA A C 1
ATOM 669 O O . ALA A 1 82 ? 33.605 30.611 8.157 1.00 39.28 82 ALA A O 1
#